Protein AF-X1K3F9-F1 (afdb_monomer_lite)

pLDDT: mean 91.35, std 8.15, range [38.62, 98.12]

Structure (mmCIF, N/CA/C/O backbone):
data_AF-X1K3F9-F1
#
_entry.id   AF-X1K3F9-F1
#
loop_
_atom_site.group_PDB
_atom_site.id
_atom_site.type_symbol
_atom_site.label_atom_id
_atom_site.label_alt_id
_atom_site.label_comp_id
_atom_site.label_asym_id
_atom_site.label_entity_id
_atom_site.label_seq_id
_atom_site.pdbx_PDB_ins_code
_atom_site.Cartn_x
_atom_site.Cartn_y
_atom_site.Cartn_z
_atom_site.occupancy
_atom_site.B_iso_or_equiv
_atom_site.auth_seq_id
_atom_site.auth_comp_id
_atom_site.auth_asym_id
_atom_site.auth_atom_id
_atom_site.pdbx_PDB_model_num
ATOM 1 N N . SER A 1 1 ? -27.048 4.806 4.050 1.00 78.44 1 SER A N 1
ATOM 2 C CA . SER A 1 1 ? -26.045 4.691 2.972 1.00 78.44 1 SER A CA 1
ATOM 3 C C . SER A 1 1 ? -24.699 5.181 3.482 1.00 78.44 1 SER A C 1
ATOM 5 O O . SER A 1 1 ? -24.668 6.052 4.349 1.00 78.44 1 SER A O 1
ATOM 7 N N . ILE A 1 2 ? -23.596 4.612 2.991 1.00 83.00 2 ILE A N 1
ATOM 8 C CA . ILE A 1 2 ? -22.239 5.102 3.280 1.00 83.00 2 ILE A CA 1
ATOM 9 C C . ILE A 1 2 ? -21.997 6.326 2.391 1.00 83.00 2 ILE A C 1
ATOM 11 O O . ILE A 1 2 ? -22.213 6.246 1.187 1.00 83.00 2 ILE A O 1
ATOM 15 N N . LYS A 1 3 ? -21.604 7.460 2.984 1.00 87.94 3 LYS A N 1
ATOM 16 C CA . LYS A 1 3 ? -21.332 8.704 2.238 1.00 87.94 3 LYS A CA 1
ATOM 17 C C . LYS A 1 3 ? -19.851 8.895 1.913 1.00 87.94 3 LYS A C 1
ATOM 19 O O . LYS A 1 3 ? -19.526 9.460 0.879 1.00 87.94 3 LYS A O 1
ATOM 24 N N . HIS A 1 4 ? -18.972 8.431 2.801 1.00 91.75 4 HIS A N 1
ATOM 25 C CA . HIS A 1 4 ? -17.526 8.587 2.685 1.00 91.75 4 HIS A CA 1
ATOM 26 C C . HIS A 1 4 ? -16.821 7.359 3.253 1.00 91.75 4 HIS A C 1
ATOM 28 O O . HIS A 1 4 ? -17.242 6.821 4.279 1.00 91.75 4 HIS A O 1
ATOM 34 N N . VAL A 1 5 ? -15.729 6.962 2.606 1.00 93.81 5 VAL A N 1
ATOM 35 C CA . VAL A 1 5 ? -14.791 5.950 3.095 1.00 93.81 5 VAL A CA 1
ATOM 36 C C . VAL A 1 5 ? -13.436 6.627 3.251 1.00 93.81 5 VAL A C 1
ATOM 38 O O . VAL A 1 5 ? -12.985 7.323 2.345 1.00 93.81 5 VAL A O 1
ATOM 41 N N . ILE A 1 6 ? -12.806 6.448 4.411 1.00 95.19 6 ILE A N 1
ATOM 42 C CA . ILE A 1 6 ? -11.466 6.966 4.693 1.00 95.19 6 ILE A CA 1
ATOM 43 C C . ILE A 1 6 ? -10.561 5.767 4.943 1.00 95.19 6 ILE A C 1
ATOM 45 O O . ILE A 1 6 ? -10.770 5.021 5.898 1.00 95.19 6 ILE A O 1
ATOM 49 N N . PHE A 1 7 ? -9.553 5.608 4.091 1.00 95.94 7 PHE A N 1
ATOM 50 C CA . PHE A 1 7 ? -8.478 4.647 4.285 1.00 95.94 7 PHE A CA 1
ATOM 51 C C . PHE A 1 7 ? -7.238 5.384 4.794 1.00 95.94 7 PHE A C 1
ATOM 53 O O . PHE A 1 7 ? -6.811 6.373 4.200 1.00 95.94 7 PHE A O 1
ATOM 60 N N . CYS A 1 8 ? -6.693 4.939 5.925 1.00 95.06 8 CYS A N 1
ATOM 61 C CA . CYS A 1 8 ? -5.561 5.581 6.581 1.00 95.06 8 CYS A CA 1
ATOM 62 C C . CYS A 1 8 ? -4.484 4.540 6.875 1.00 95.06 8 CYS A C 1
ATOM 64 O O . CYS A 1 8 ? -4.754 3.529 7.522 1.00 95.06 8 CYS A O 1
ATOM 66 N N . ILE A 1 9 ? -3.267 4.820 6.411 1.00 93.94 9 ILE A N 1
ATOM 67 C CA . ILE A 1 9 ? -2.067 4.044 6.710 1.00 93.94 9 ILE A CA 1
ATOM 68 C C . ILE A 1 9 ? -1.228 4.869 7.684 1.00 93.94 9 ILE A C 1
ATOM 70 O O . ILE A 1 9 ? -0.953 6.041 7.424 1.00 93.94 9 ILE A O 1
ATOM 74 N N . ILE A 1 10 ? -0.821 4.258 8.796 1.00 92.56 10 ILE A N 1
ATOM 75 C CA . ILE A 1 10 ? 0.123 4.854 9.744 1.00 92.56 10 ILE A CA 1
ATOM 76 C C . ILE A 1 10 ? 1.433 4.080 9.608 1.00 92.56 10 ILE A C 1
ATOM 78 O O . ILE A 1 10 ? 1.488 2.898 9.946 1.00 92.56 10 ILE A O 1
ATOM 82 N N . ASP A 1 11 ? 2.450 4.734 9.051 1.00 92.00 11 ASP A N 1
ATOM 83 C CA . ASP A 1 11 ? 3.739 4.106 8.756 1.00 92.00 11 ASP A CA 1
ATOM 84 C C . ASP A 1 11 ? 4.535 3.811 10.039 1.00 92.00 11 ASP A C 1
ATOM 86 O O . ASP A 1 11 ? 4.419 4.532 11.031 1.00 92.00 11 ASP A O 1
ATOM 90 N N . ASP A 1 12 ? 5.325 2.737 10.004 1.00 91.81 12 ASP A N 1
ATOM 91 C CA . ASP A 1 12 ? 6.221 2.283 11.081 1.00 91.81 12 ASP A CA 1
ATOM 92 C C . ASP A 1 12 ? 5.568 2.116 12.477 1.00 91.81 12 ASP A C 1
ATOM 94 O O . ASP A 1 12 ? 6.168 2.345 13.533 1.00 91.81 12 ASP A O 1
ATOM 98 N N . VAL A 1 13 ? 4.302 1.683 12.522 1.00 92.31 13 VAL A N 1
ATOM 99 C CA . VAL A 1 13 ? 3.602 1.430 13.792 1.00 92.31 13 VAL A CA 1
ATOM 100 C C . VAL A 1 13 ? 3.807 -0.001 14.274 1.00 92.31 13 VAL A C 1
ATOM 102 O O . VAL A 1 13 ? 3.186 -0.954 13.804 1.00 92.31 13 VAL A O 1
ATOM 105 N N . ARG A 1 14 ? 4.607 -0.152 15.332 1.00 92.75 14 ARG A N 1
ATOM 106 C CA . ARG A 1 14 ? 4.719 -1.421 16.061 1.00 92.75 14 ARG A CA 1
ATOM 107 C C . ARG A 1 14 ? 3.462 -1.693 16.893 1.00 92.75 14 ARG A C 1
ATOM 109 O O . ARG A 1 14 ? 3.151 -0.940 17.816 1.00 92.75 14 ARG A O 1
ATOM 116 N N . SER A 1 15 ? 2.823 -2.838 16.644 1.00 93.50 15 SER A N 1
ATOM 117 C CA . SER A 1 15 ? 1.599 -3.296 17.329 1.00 93.50 15 SER A CA 1
ATOM 118 C C . SER A 1 15 ? 1.664 -3.163 18.859 1.00 93.50 15 SER A C 1
ATOM 120 O O . SER A 1 15 ? 0.796 -2.532 19.458 1.00 93.50 15 SER A O 1
ATOM 122 N N . LYS A 1 16 ? 2.735 -3.659 19.501 1.00 94.25 16 LYS A N 1
ATOM 123 C CA . LYS A 1 16 ? 2.898 -3.556 20.963 1.00 94.25 16 LYS A CA 1
ATOM 124 C C . LYS A 1 16 ? 2.825 -2.109 21.460 1.00 94.25 16 LYS A C 1
ATOM 126 O O . LYS A 1 16 ? 2.038 -1.817 22.352 1.00 94.25 16 LYS A O 1
ATOM 131 N N . HIS A 1 17 ? 3.607 -1.206 20.866 1.00 94.81 17 HIS A N 1
ATOM 132 C CA . HIS A 1 17 ? 3.607 0.198 21.278 1.00 94.81 17 HIS A CA 1
ATOM 133 C C . HIS A 1 17 ? 2.227 0.822 21.071 1.00 94.81 17 HIS A C 1
ATOM 135 O O . HIS A 1 17 ? 1.720 1.484 21.966 1.00 94.81 17 HIS A O 1
ATOM 141 N N . PHE A 1 18 ? 1.585 0.563 19.931 1.00 95.31 18 PHE A N 1
ATOM 142 C CA . PHE A 1 18 ? 0.251 1.083 19.639 1.00 95.31 18 PHE A CA 1
ATOM 143 C C . PHE A 1 18 ? -0.787 0.702 20.704 1.00 95.31 18 PHE A C 1
ATOM 145 O O . PHE A 1 18 ? -1.515 1.568 21.194 1.00 95.31 18 PHE A O 1
ATOM 152 N N . TYR A 1 19 ? -0.828 -0.569 21.111 1.00 95.25 19 TYR A N 1
ATOM 153 C CA . TYR A 1 19 ? -1.766 -1.024 22.136 1.00 95.25 19 TYR A CA 1
ATOM 154 C C . TYR A 1 19 ? -1.395 -0.529 23.541 1.00 95.25 19 TYR A C 1
ATOM 156 O O . TYR A 1 19 ? -2.290 -0.073 24.253 1.00 95.25 19 TYR A O 1
ATOM 164 N N . ASP A 1 20 ? -0.107 -0.480 23.898 1.00 97.00 20 ASP A N 1
ATOM 165 C CA . ASP A 1 20 ? 0.353 0.106 25.167 1.00 97.00 20 ASP A CA 1
ATOM 166 C C . ASP A 1 20 ? -0.095 1.590 25.282 1.00 97.00 20 ASP A C 1
ATOM 168 O O . ASP A 1 20 ? -0.566 2.043 26.331 1.00 97.00 20 ASP A O 1
ATOM 172 N N . LEU A 1 21 ? -0.024 2.355 24.179 1.00 97.06 21 LEU A N 1
ATOM 173 C CA . LEU A 1 21 ? -0.503 3.745 24.093 1.00 97.06 21 LEU A CA 1
ATOM 174 C C . LEU A 1 21 ? -2.030 3.876 24.273 1.00 97.06 21 LEU A C 1
ATOM 176 O O . LEU A 1 21 ? -2.513 4.859 24.849 1.00 97.06 21 LEU A O 1
ATOM 180 N N . ILE A 1 22 ? -2.804 2.912 23.773 1.00 96.94 22 ILE A N 1
ATOM 181 C CA . ILE A 1 22 ? -4.266 2.867 23.930 1.00 96.94 22 ILE A CA 1
ATOM 182 C C . ILE A 1 22 ? -4.650 2.534 25.375 1.00 96.94 22 ILE A C 1
ATOM 184 O O . ILE A 1 22 ? -5.559 3.154 25.944 1.00 96.94 22 ILE A O 1
ATOM 188 N N . GLU A 1 23 ? -3.972 1.558 25.973 1.00 96.44 23 GLU A N 1
ATOM 189 C CA . GLU A 1 23 ? -4.246 1.072 27.325 1.00 96.44 23 GLU A CA 1
ATOM 190 C C . GLU A 1 23 ? -3.990 2.163 28.363 1.00 96.44 23 GLU A C 1
ATOM 192 O O . GLU A 1 23 ? -4.886 2.454 29.160 1.00 96.44 23 GLU A O 1
ATOM 197 N N . ARG A 1 24 ? -2.863 2.880 28.248 1.00 97.50 24 ARG A N 1
ATOM 198 C CA . ARG A 1 24 ? -2.524 4.033 29.104 1.00 97.50 24 ARG A CA 1
ATOM 199 C C . ARG A 1 24 ? -3.395 5.280 28.875 1.00 97.50 24 ARG A C 1
ATOM 201 O O . ARG A 1 24 ? -3.184 6.304 29.514 1.00 97.50 24 ARG A O 1
ATOM 208 N N . GLY A 1 25 ? -4.343 5.229 27.937 1.00 97.12 25 GLY A N 1
ATOM 209 C CA . GLY A 1 25 ? -5.289 6.317 27.675 1.00 97.12 25 GLY A CA 1
ATOM 210 C C . GLY A 1 25 ? -4.752 7.466 26.818 1.00 97.12 25 GLY A C 1
ATOM 211 O O . GLY A 1 25 ? -5.449 8.464 26.667 1.00 97.12 25 GLY A O 1
ATOM 212 N N . SER A 1 26 ? -3.566 7.340 26.207 1.00 98.12 26 SER A N 1
ATOM 213 C CA . SER A 1 26 ? -2.999 8.397 25.350 1.00 98.12 26 SER A CA 1
ATOM 214 C C . SER A 1 26 ? -3.668 8.515 23.982 1.00 98.12 26 SER A C 1
ATOM 216 O O . SER A 1 26 ? -3.530 9.545 23.332 1.00 98.12 26 SER A O 1
ATOM 218 N N . LEU A 1 27 ? -4.388 7.481 23.536 1.00 97.38 27 LEU A N 1
ATOM 219 C CA . LEU A 1 27 ? -5.055 7.444 22.230 1.00 97.38 27 LEU A CA 1
ATOM 220 C C . LEU A 1 27 ? -6.580 7.253 22.376 1.00 97.38 27 LEU A C 1
ATOM 222 O O . LEU A 1 27 ? -7.120 6.235 21.932 1.00 97.38 27 LEU A O 1
ATOM 226 N N . PRO A 1 28 ? -7.311 8.203 22.999 1.00 97.19 28 PRO A N 1
ATOM 227 C CA . PRO A 1 28 ? -8.727 8.026 23.338 1.00 97.19 28 PRO A CA 1
ATOM 228 C C . PRO A 1 28 ? -9.630 7.851 22.107 1.00 97.19 28 PRO A C 1
ATOM 230 O O . PRO A 1 28 ? -10.568 7.055 22.141 1.00 97.19 28 PRO A O 1
ATOM 233 N N . ASN A 1 29 ? -9.318 8.525 20.995 1.00 97.44 29 ASN A N 1
ATOM 234 C CA . ASN A 1 29 ? -10.079 8.402 19.747 1.00 97.44 29 ASN A CA 1
ATOM 235 C C . ASN A 1 29 ? -9.912 7.017 19.106 1.00 97.44 29 ASN A C 1
ATOM 237 O O . ASN A 1 29 ? -10.897 6.399 18.707 1.00 97.44 29 ASN A O 1
ATOM 241 N N . LEU A 1 30 ? -8.687 6.485 19.076 1.00 96.50 30 LEU A N 1
ATOM 242 C CA . LEU A 1 30 ? -8.424 5.136 18.565 1.00 96.50 30 LEU A CA 1
ATOM 243 C C . LEU A 1 30 ? -9.016 4.065 19.491 1.00 96.50 30 LEU A C 1
ATOM 245 O O . LEU A 1 30 ? -9.615 3.104 19.014 1.00 96.50 30 LEU A O 1
ATOM 249 N N . LYS A 1 31 ? -8.958 4.271 20.816 1.00 97.44 31 LYS A N 1
ATOM 250 C CA . LYS A 1 31 ? -9.639 3.415 21.801 1.00 97.44 31 LYS A CA 1
ATOM 251 C C . LYS A 1 31 ? -11.146 3.351 21.550 1.00 97.44 31 LYS A C 1
ATOM 253 O O . LYS A 1 31 ? -11.736 2.279 21.660 1.00 97.44 31 LYS A O 1
ATOM 258 N N . LYS A 1 32 ? -11.770 4.485 21.211 1.00 97.88 32 LYS A N 1
ATOM 259 C CA . LYS A 1 32 ? -13.191 4.545 20.847 1.00 97.88 32 LYS A CA 1
ATOM 260 C C . LYS A 1 32 ? -13.472 3.735 19.579 1.00 97.88 32 LYS A C 1
ATOM 262 O O . LYS A 1 32 ? -14.378 2.914 19.617 1.00 97.88 32 LYS A O 1
ATOM 267 N N . LEU A 1 33 ? -12.673 3.905 18.519 1.00 96.38 33 LEU A N 1
ATOM 268 C CA . LEU A 1 33 ? -12.830 3.158 17.261 1.00 96.38 33 LEU A CA 1
ATOM 269 C C . LEU A 1 33 ? -12.713 1.642 17.458 1.00 96.38 33 LEU A C 1
ATOM 271 O O . LEU A 1 33 ? -13.541 0.900 16.943 1.00 96.38 33 LEU A O 1
ATOM 275 N N . ILE A 1 34 ? -11.743 1.191 18.259 1.00 95.69 34 ILE A N 1
ATOM 276 C CA . ILE A 1 34 ? -11.576 -0.227 18.613 1.00 95.69 34 ILE A CA 1
ATOM 277 C C . ILE A 1 34 ? -12.807 -0.770 19.346 1.00 95.69 34 ILE A C 1
ATOM 279 O O . ILE A 1 34 ? -13.236 -1.886 19.079 1.00 95.69 34 ILE A O 1
ATOM 283 N N . LYS A 1 35 ? -13.386 0.010 20.269 1.00 97.00 35 LYS A N 1
ATOM 284 C CA . LYS A 1 35 ? -14.567 -0.405 21.043 1.00 97.00 35 LYS A CA 1
ATOM 285 C C . LYS A 1 35 ? -15.858 -0.422 20.226 1.00 97.00 35 LYS A C 1
ATOM 287 O O . LYS A 1 35 ? -16.743 -1.209 20.539 1.00 97.00 35 LYS A O 1
ATOM 292 N N . SER A 1 36 ? -15.998 0.474 19.250 1.00 97.56 36 SER A N 1
ATOM 293 C CA . SER A 1 36 ? -17.230 0.640 18.469 1.00 97.56 36 SER A CA 1
ATOM 294 C C . SER A 1 36 ? -17.185 -0.009 17.085 1.00 97.56 36 SER A C 1
ATOM 296 O O . SER A 1 36 ? -18.131 0.152 16.320 1.00 97.56 36 SER A O 1
ATOM 298 N N . GLY A 1 37 ? -16.083 -0.666 16.728 1.00 95.81 37 GLY A N 1
ATOM 299 C CA . GLY A 1 37 ? -15.851 -1.227 15.401 1.00 95.81 37 GLY A CA 1
A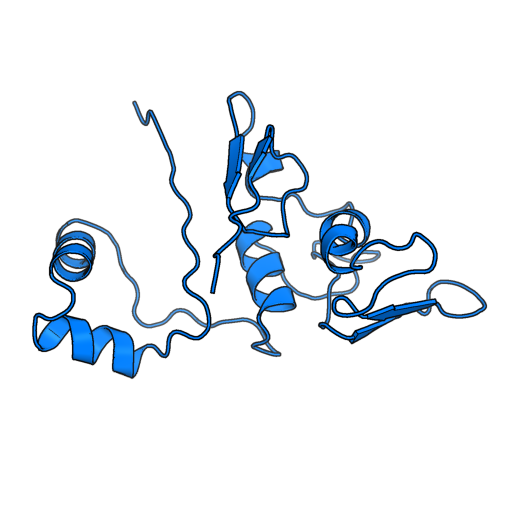TOM 300 C C . GLY A 1 37 ? -15.256 -2.629 15.452 1.00 95.81 37 GLY A C 1
ATOM 301 O O . GLY A 1 37 ? -15.293 -3.310 16.474 1.00 95.81 37 GLY A O 1
ATOM 302 N N . VAL A 1 38 ? -14.697 -3.055 14.321 1.00 96.06 38 VAL A N 1
ATOM 303 C CA . VAL A 1 38 ? -13.985 -4.329 14.185 1.00 96.06 38 VAL A CA 1
ATOM 304 C C . VAL A 1 38 ? -12.488 -4.046 14.164 1.00 96.06 38 VAL A C 1
ATOM 306 O O . VAL A 1 38 ? -12.037 -3.134 13.472 1.00 96.06 38 VAL A O 1
ATOM 309 N N . TYR A 1 39 ? -11.714 -4.823 14.918 1.00 94.88 39 TYR A N 1
ATOM 310 C CA . TYR A 1 39 ? -10.259 -4.722 14.942 1.00 94.88 39 TYR A CA 1
ATOM 311 C C . TYR A 1 39 ? -9.620 -6.111 15.024 1.00 94.88 39 TYR A C 1
ATOM 313 O O . TYR A 1 39 ? -10.233 -7.059 15.512 1.00 94.88 39 TYR A O 1
ATOM 321 N N . SER A 1 40 ? -8.370 -6.218 14.569 1.00 93.56 40 SER A N 1
ATOM 322 C CA . SER A 1 40 ? -7.555 -7.428 14.689 1.00 93.56 40 SER A CA 1
ATOM 323 C C . SER A 1 40 ? -6.173 -7.081 15.236 1.00 93.56 40 SER A C 1
ATOM 325 O O . SER A 1 40 ? -5.562 -6.092 14.833 1.00 93.56 40 SER A O 1
ATOM 327 N N . LYS A 1 41 ? -5.673 -7.904 16.165 1.00 92.62 41 LYS A N 1
ATOM 328 C CA . LYS A 1 41 ? -4.293 -7.814 16.676 1.00 92.62 41 LYS A CA 1
ATOM 329 C C . LYS A 1 41 ? -3.295 -8.611 15.832 1.00 92.62 41 LYS A C 1
ATOM 331 O O . LYS A 1 41 ? -2.095 -8.392 15.964 1.00 92.62 41 LYS A O 1
ATOM 336 N N . ASN A 1 42 ? -3.792 -9.497 14.970 1.00 90.62 42 ASN A N 1
ATOM 337 C CA . ASN A 1 42 ? -3.006 -10.512 14.270 1.00 90.62 42 ASN A CA 1
ATOM 338 C C . ASN A 1 42 ? -2.928 -10.225 12.762 1.00 90.62 42 ASN A C 1
ATOM 340 O O . ASN A 1 4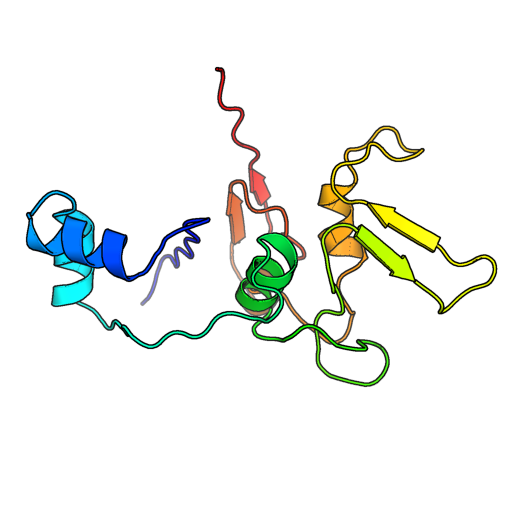2 ? -3.081 -11.129 11.946 1.00 90.62 42 ASN A O 1
ATOM 344 N N . CYS A 1 43 ? -2.733 -8.959 12.386 1.00 91.06 43 CYS A N 1
ATOM 345 C CA . CYS A 1 43 ? -2.458 -8.593 10.998 1.00 91.06 43 CYS A CA 1
ATOM 346 C C . CYS A 1 43 ? -0.980 -8.859 10.691 1.00 91.06 43 CYS A C 1
ATOM 348 O O . CYS A 1 43 ? -0.104 -8.340 11.383 1.00 91.06 43 CYS A O 1
ATOM 350 N N . ILE A 1 44 ? -0.715 -9.661 9.662 1.00 90.50 44 ILE A N 1
ATOM 351 C CA . ILE A 1 44 ? 0.635 -9.960 9.177 1.00 90.50 44 ILE A CA 1
ATOM 352 C C . ILE A 1 44 ? 0.884 -9.092 7.944 1.00 90.50 44 ILE A C 1
ATOM 354 O O . ILE A 1 44 ? 0.022 -8.991 7.075 1.00 90.50 44 ILE A O 1
ATOM 358 N N . THR A 1 45 ? 2.037 -8.428 7.913 1.00 90.12 45 THR A N 1
ATOM 359 C CA . THR A 1 45 ? 2.476 -7.589 6.790 1.00 90.12 45 THR A CA 1
ATOM 360 C C . THR A 1 45 ? 3.245 -8.412 5.757 1.00 90.12 45 THR A C 1
ATOM 362 O O . THR A 1 45 ? 3.652 -9.538 6.044 1.00 90.12 45 THR A O 1
ATOM 365 N N . ASP A 1 46 ? 3.494 -7.835 4.583 1.00 86.12 46 ASP A N 1
ATOM 366 C CA . ASP A 1 46 ? 4.333 -8.461 3.560 1.00 86.12 46 ASP A CA 1
ATOM 367 C C . ASP A 1 46 ? 5.777 -8.678 4.005 1.00 86.12 46 ASP A C 1
ATOM 369 O O . ASP A 1 46 ? 6.301 -8.009 4.903 1.00 86.12 46 ASP A O 1
ATOM 373 N N . PHE A 1 47 ? 6.444 -9.584 3.292 1.00 85.75 47 PHE A N 1
ATOM 374 C CA . PHE A 1 47 ? 7.886 -9.732 3.331 1.00 85.75 47 PHE A CA 1
ATOM 375 C C . PHE A 1 47 ? 8.500 -9.334 1.973 1.00 85.75 47 PHE A C 1
ATOM 377 O O . PHE A 1 47 ? 8.105 -9.899 0.954 1.00 85.75 47 PHE A O 1
ATOM 384 N N . PRO A 1 48 ? 9.484 -8.414 1.936 1.00 88.50 48 PRO A N 1
ATOM 385 C CA . PRO A 1 48 ? 10.044 -7.693 3.078 1.00 88.50 48 PRO A CA 1
ATOM 386 C C . PRO A 1 48 ? 9.085 -6.604 3.595 1.00 88.50 48 PRO A C 1
ATOM 388 O O . PRO A 1 48 ? 8.397 -5.949 2.814 1.00 88.50 48 PRO A O 1
ATOM 391 N N . SER A 1 49 ? 9.090 -6.359 4.909 1.00 89.38 49 SER A N 1
ATOM 392 C CA . SER A 1 49 ? 8.238 -5.355 5.567 1.00 89.38 49 SER A CA 1
ATOM 393 C C . SER A 1 49 ? 8.779 -3.931 5.370 1.00 89.38 49 SER A C 1
ATOM 395 O O . SER A 1 49 ? 9.188 -3.260 6.318 1.00 89.38 49 SER A O 1
ATOM 397 N N . LEU A 1 50 ? 8.859 -3.501 4.112 1.00 92.12 50 LEU A N 1
ATOM 398 C CA . LEU A 1 50 ? 9.295 -2.171 3.694 1.00 92.12 50 LEU A CA 1
ATOM 399 C C . LEU A 1 50 ? 8.079 -1.326 3.320 1.00 92.12 50 LEU A C 1
ATOM 401 O O . LEU A 1 50 ? 7.121 -1.855 2.754 1.00 92.12 50 LEU A O 1
ATOM 405 N N . THR A 1 51 ? 8.152 -0.013 3.565 1.00 91.69 51 THR A N 1
ATOM 406 C CA . THR A 1 51 ? 7.050 0.938 3.347 1.00 91.69 51 THR A CA 1
ATOM 407 C C . THR A 1 51 ? 6.359 0.746 1.999 1.00 91.69 51 THR A C 1
ATOM 409 O O . THR A 1 51 ? 5.154 0.554 1.963 1.00 91.69 51 THR A O 1
ATOM 412 N N . TYR A 1 52 ? 7.090 0.753 0.882 1.00 89.38 52 TYR A N 1
ATOM 413 C CA . TYR A 1 52 ? 6.452 0.803 -0.439 1.00 89.38 52 TYR A CA 1
ATOM 414 C C . TYR A 1 52 ? 5.913 -0.529 -0.951 1.00 89.38 52 TYR A C 1
ATOM 416 O O . TYR A 1 52 ? 4.761 -0.524 -1.368 1.00 89.38 52 TYR A O 1
ATOM 424 N N . PRO A 1 53 ? 6.638 -1.663 -0.885 1.00 91.12 53 PRO A N 1
ATOM 425 C CA . PRO A 1 53 ? 6.024 -2.961 -1.161 1.00 91.12 53 PRO A CA 1
ATOM 426 C C . PRO A 1 53 ? 4.756 -3.170 -0.323 1.00 91.12 53 PRO A C 1
ATOM 428 O O . PRO A 1 53 ? 3.698 -3.439 -0.876 1.00 91.12 53 PRO A O 1
ATOM 431 N N . THR A 1 54 ? 4.825 -2.879 0.981 1.00 94.38 54 THR A N 1
ATOM 432 C CA . THR A 1 54 ? 3.690 -3.029 1.906 1.00 94.38 54 THR A CA 1
ATOM 433 C C . THR A 1 54 ? 2.522 -2.099 1.563 1.00 94.38 54 THR A C 1
ATOM 435 O O . THR A 1 54 ? 1.371 -2.526 1.507 1.00 94.38 54 THR A O 1
ATOM 438 N N . GLN A 1 55 ? 2.783 -0.809 1.324 1.00 95.00 55 GLN A N 1
ATOM 439 C CA . GLN A 1 55 ? 1.733 0.152 0.970 1.00 95.00 55 GLN A CA 1
ATOM 440 C C . GLN A 1 55 ? 1.107 -0.180 -0.385 1.00 95.00 55 GLN A C 1
ATOM 442 O O . GLN A 1 55 ? -0.102 -0.028 -0.544 1.00 95.00 55 GLN A O 1
ATOM 447 N N . VAL A 1 56 ? 1.886 -0.677 -1.349 1.00 95.62 56 VAL A N 1
ATOM 448 C CA . VAL A 1 56 ? 1.347 -1.140 -2.630 1.00 95.62 56 VAL A CA 1
ATOM 449 C C . VAL A 1 56 ? 0.422 -2.344 -2.426 1.00 95.62 56 VAL A C 1
ATOM 451 O O . VAL A 1 56 ? -0.683 -2.346 -2.975 1.00 95.62 56 VAL A O 1
ATOM 454 N N . SER A 1 57 ? 0.801 -3.327 -1.610 1.00 95.69 57 SER A N 1
ATOM 455 C CA . SER A 1 57 ? -0.080 -4.453 -1.280 1.00 95.69 57 SER A CA 1
ATOM 456 C C . SER A 1 57 ? -1.363 -3.994 -0.599 1.00 95.69 57 SER A C 1
ATOM 458 O O . SER A 1 57 ? -2.452 -4.382 -1.012 1.00 95.69 57 SER A O 1
ATOM 460 N N . MET A 1 58 ? -1.268 -3.087 0.381 1.00 96.06 58 MET A N 1
ATOM 461 C CA . MET A 1 58 ? -2.438 -2.496 1.045 1.00 96.06 58 MET A CA 1
ATOM 462 C C . MET A 1 58 ? -3.368 -1.787 0.056 1.00 96.06 58 MET A C 1
ATOM 464 O O . MET A 1 58 ? -4.588 -1.903 0.157 1.00 96.06 58 MET A O 1
ATOM 468 N N . MET A 1 59 ? -2.797 -1.061 -0.906 1.00 96.75 59 MET A N 1
ATOM 469 C CA . MET A 1 59 ? -3.559 -0.302 -1.893 1.00 96.75 59 MET A CA 1
ATOM 470 C C . MET A 1 59 ? -4.120 -1.160 -3.021 1.00 96.75 59 MET A C 1
ATOM 472 O O . MET A 1 59 ? -5.034 -0.700 -3.695 1.00 96.75 59 MET A O 1
ATOM 476 N N . THR A 1 60 ? -3.601 -2.365 -3.252 1.00 96.38 60 THR A N 1
ATOM 477 C CA . THR A 1 60 ? -4.043 -3.236 -4.355 1.00 96.38 60 THR A CA 1
ATOM 478 C C . THR A 1 60 ? -4.776 -4.490 -3.892 1.00 96.38 60 THR A C 1
ATOM 480 O O . THR A 1 60 ? -5.427 -5.150 -4.696 1.00 96.38 60 THR A O 1
ATOM 483 N N . GLY A 1 61 ? -4.669 -4.842 -2.609 1.00 95.25 61 GLY A N 1
ATOM 484 C CA . GLY A 1 61 ? -5.122 -6.129 -2.085 1.00 95.25 61 GLY A CA 1
ATOM 485 C C . GLY A 1 61 ? -4.350 -7.326 -2.653 1.00 95.25 61 GLY A C 1
ATOM 486 O O . GLY A 1 61 ? -4.844 -8.447 -2.581 1.00 95.25 61 GLY A O 1
ATOM 487 N N . THR A 1 62 ? -3.174 -7.100 -3.246 1.00 94.81 62 THR A N 1
ATOM 488 C CA . THR A 1 62 ? -2.329 -8.146 -3.845 1.00 94.81 62 THR A CA 1
ATOM 489 C C . THR A 1 62 ? -0.961 -8.197 -3.166 1.00 94.81 62 THR A C 1
ATOM 491 O O . THR A 1 62 ? -0.729 -7.463 -2.215 1.00 94.81 62 THR A O 1
ATOM 494 N N . TYR A 1 63 ? -0.069 -9.067 -3.636 1.00 93.19 63 TYR A N 1
ATOM 495 C CA . TYR A 1 63 ? 1.266 -9.281 -3.075 1.00 93.19 63 TYR A CA 1
ATOM 496 C C . TYR A 1 63 ? 2.369 -8.934 -4.084 1.00 93.19 63 TYR A C 1
ATOM 498 O O . TYR A 1 63 ? 2.111 -8.641 -5.256 1.00 93.19 63 TYR A O 1
ATOM 506 N N . THR A 1 64 ? 3.619 -8.981 -3.628 1.00 91.50 64 THR A N 1
ATOM 507 C CA . THR A 1 64 ? 4.796 -8.842 -4.490 1.00 91.50 64 THR A CA 1
ATOM 508 C C . THR A 1 64 ? 5.035 -10.130 -5.268 1.00 91.50 64 THR A C 1
ATOM 510 O O . THR A 1 64 ? 5.269 -11.171 -4.664 1.00 91.50 64 THR A O 1
ATOM 513 N N . GLY A 1 65 ? 5.067 -10.049 -6.596 1.00 90.81 65 GLY A N 1
ATOM 514 C CA . GLY A 1 65 ? 5.249 -11.217 -7.453 1.00 90.81 65 GLY A CA 1
ATOM 515 C C . GLY A 1 65 ? 5.687 -10.864 -8.873 1.00 90.81 65 GLY A C 1
ATOM 516 O O . GLY A 1 65 ? 6.049 -9.719 -9.160 1.00 90.81 65 GLY A O 1
ATOM 517 N N . ASN A 1 66 ? 5.645 -11.843 -9.772 1.00 91.19 66 ASN A N 1
ATOM 518 C CA . ASN A 1 66 ? 5.864 -11.624 -11.197 1.00 91.19 66 ASN A CA 1
ATOM 519 C C . ASN A 1 66 ? 4.548 -11.241 -11.886 1.00 91.19 66 ASN A C 1
ATOM 521 O O . ASN A 1 66 ? 3.802 -12.098 -12.350 1.00 91.19 66 ASN A O 1
ATOM 525 N N . TYR A 1 67 ? 4.272 -9.941 -12.007 1.00 89.94 67 TYR A N 1
ATOM 526 C CA . TYR A 1 67 ? 2.994 -9.454 -12.547 1.00 89.94 67 TYR A CA 1
ATOM 527 C C . TYR A 1 67 ? 2.706 -9.883 -13.993 1.00 89.94 67 TYR A C 1
ATOM 529 O O . TYR A 1 67 ? 1.575 -9.734 -14.450 1.00 89.94 67 TYR A O 1
ATOM 537 N N . LEU A 1 68 ? 3.706 -10.397 -14.716 1.00 88.88 68 LEU A N 1
ATOM 538 C CA . LEU A 1 68 ? 3.540 -10.967 -16.054 1.00 88.88 68 LEU A CA 1
ATOM 539 C C . LEU A 1 68 ? 2.897 -12.363 -16.029 1.00 88.88 68 LEU A C 1
ATOM 541 O O . LEU A 1 68 ? 2.334 -12.784 -17.034 1.00 88.88 68 LEU A O 1
ATOM 545 N N . GLU A 1 69 ? 2.978 -13.069 -14.902 1.00 90.94 69 GLU A N 1
ATOM 546 C CA . GLU A 1 69 ? 2.560 -14.468 -14.757 1.00 90.94 69 GLU A CA 1
ATOM 547 C C . GLU A 1 69 ? 1.420 -14.647 -13.747 1.00 90.94 69 GLU A C 1
ATOM 549 O O . GLU A 1 69 ? 0.666 -15.614 -13.843 1.00 90.94 69 GLU A O 1
ATOM 554 N N . GLU A 1 70 ? 1.262 -13.725 -12.793 1.00 92.31 70 GLU A N 1
ATOM 555 C CA . GLU A 1 70 ? 0.304 -13.872 -11.695 1.00 92.31 70 GLU A CA 1
ATOM 556 C C . GLU A 1 70 ? -0.419 -12.567 -11.318 1.00 92.31 70 GLU A C 1
ATOM 558 O O . GLU A 1 70 ? -0.010 -11.456 -11.674 1.00 92.31 70 GLU A O 1
ATOM 563 N N . LEU A 1 71 ? -1.519 -12.710 -10.568 1.00 93.56 71 LEU A N 1
ATOM 564 C CA . LEU A 1 71 ? -2.328 -11.603 -10.055 1.00 93.56 71 LEU A CA 1
ATOM 565 C C . LEU A 1 71 ? -1.626 -10.927 -8.867 1.00 93.56 71 LEU A C 1
ATOM 567 O O . LEU A 1 71 ? -1.933 -11.183 -7.704 1.00 93.56 71 LEU A O 1
ATOM 571 N N . CYS A 1 72 ? -0.667 -10.061 -9.171 1.00 94.62 72 CYS A N 1
ATOM 572 C CA . CYS A 1 72 ? 0.166 -9.384 -8.185 1.00 94.62 72 CYS A CA 1
ATOM 573 C C . CYS A 1 72 ? 0.511 -7.955 -8.639 1.00 94.62 72 CYS A C 1
ATOM 575 O O . CYS A 1 72 ? 0.281 -7.586 -9.795 1.00 94.62 72 CYS A O 1
ATOM 577 N N . HIS A 1 73 ? 1.060 -7.133 -7.741 1.00 95.06 73 HIS A N 1
ATOM 578 C CA . HIS A 1 73 ? 1.363 -5.732 -8.059 1.00 95.06 73 HIS A CA 1
ATOM 579 C C . HIS A 1 73 ? 2.758 -5.511 -8.655 1.00 95.06 73 HIS A C 1
ATOM 581 O O . HIS A 1 73 ? 3.000 -4.464 -9.250 1.00 95.06 73 HIS A O 1
ATOM 587 N N . GLY A 1 74 ? 3.681 -6.465 -8.505 1.00 93.25 74 GLY A N 1
ATOM 588 C CA . GLY A 1 74 ? 4.971 -6.443 -9.205 1.00 93.25 74 GLY A CA 1
ATOM 589 C C . GLY A 1 74 ? 6.042 -5.482 -8.679 1.00 93.25 74 GLY A C 1
ATOM 590 O O . GLY A 1 74 ? 7.075 -5.339 -9.324 1.00 93.25 74 GLY A O 1
ATOM 591 N N . VAL A 1 75 ? 5.838 -4.836 -7.524 1.00 93.94 75 VAL A N 1
ATOM 592 C CA . VAL A 1 75 ? 6.788 -3.864 -6.941 1.00 93.94 75 VAL A CA 1
ATOM 593 C C . VAL A 1 75 ? 7.546 -4.505 -5.776 1.00 93.94 75 VAL A C 1
ATOM 595 O O . VAL A 1 75 ? 7.008 -4.555 -4.673 1.00 93.94 75 VAL A O 1
ATOM 598 N N . PRO A 1 76 ? 8.790 -4.975 -5.970 1.00 92.62 76 PRO A N 1
ATOM 599 C CA . PRO A 1 76 ? 9.433 -5.838 -4.982 1.00 92.62 76 PRO A CA 1
ATOM 600 C C . PRO A 1 76 ? 10.166 -5.099 -3.867 1.00 92.62 76 PRO A C 1
ATOM 602 O O . PRO A 1 76 ? 10.401 -5.649 -2.794 1.00 92.62 76 PRO A O 1
ATOM 605 N N . SER A 1 77 ? 10.602 -3.871 -4.127 1.00 93.38 77 SER A N 1
ATOM 606 C CA . SER A 1 77 ? 11.420 -3.104 -3.199 1.00 93.38 77 SER A CA 1
ATOM 607 C C . SER A 1 77 ? 11.442 -1.640 -3.611 1.00 93.38 77 SER A C 1
ATOM 609 O O . SER A 1 77 ? 10.904 -1.232 -4.641 1.00 93.38 77 SER A O 1
ATOM 611 N N . PHE A 1 78 ? 12.116 -0.851 -2.793 1.00 91.81 78 PHE A N 1
ATOM 612 C CA . PHE A 1 78 ? 12.430 0.531 -3.069 1.00 91.81 78 PHE A CA 1
ATOM 613 C C . PHE A 1 78 ? 13.469 0.702 -4.199 1.00 91.81 78 PHE A C 1
ATOM 615 O O . PHE A 1 78 ? 13.404 1.648 -4.991 1.00 91.81 78 PHE A O 1
ATOM 622 N N . HIS A 1 79 ? 14.400 -0.253 -4.285 1.00 93.19 79 HIS A N 1
ATOM 623 C CA . HIS A 1 79 ? 15.426 -0.367 -5.318 1.00 93.19 79 HIS A CA 1
ATOM 624 C C . HIS A 1 79 ? 15.359 -1.758 -5.930 1.00 93.19 79 HIS A C 1
ATOM 626 O O . HIS A 1 79 ? 15.409 -2.750 -5.203 1.00 93.19 79 HIS A O 1
ATOM 632 N N . TRP A 1 80 ? 15.241 -1.850 -7.249 1.00 93.38 80 TRP A N 1
ATOM 633 C CA . TRP A 1 80 ? 15.127 -3.138 -7.931 1.00 93.38 80 TRP A CA 1
ATOM 634 C C . TRP A 1 80 ? 15.538 -3.041 -9.399 1.00 93.38 80 TRP A C 1
ATOM 636 O O . TRP A 1 80 ? 15.605 -1.953 -9.968 1.00 93.38 80 TRP A O 1
ATOM 646 N N . MET A 1 81 ? 15.844 -4.189 -10.006 1.00 93.38 81 MET A N 1
ATOM 647 C CA . MET A 1 81 ? 16.282 -4.288 -11.398 1.00 93.38 81 MET A CA 1
ATOM 648 C C . MET A 1 81 ? 15.286 -5.119 -12.205 1.00 93.38 81 MET A C 1
ATOM 650 O O . MET A 1 81 ? 15.098 -6.306 -11.933 1.00 93.38 81 MET A O 1
ATOM 654 N N . GLY A 1 82 ? 14.672 -4.503 -13.211 1.00 90.56 82 GLY A N 1
ATOM 655 C CA . GLY A 1 82 ? 13.834 -5.196 -14.179 1.00 90.56 82 GLY A CA 1
ATOM 656 C C . GLY A 1 82 ? 14.690 -5.875 -15.243 1.00 90.56 82 GLY A C 1
ATOM 657 O O . GLY A 1 82 ? 15.536 -5.241 -15.872 1.00 90.56 82 GLY A O 1
ATOM 658 N N . ARG A 1 83 ? 14.479 -7.181 -15.434 1.00 90.06 83 ARG A N 1
ATOM 659 C CA . ARG A 1 83 ? 15.263 -8.039 -16.347 1.00 90.06 83 ARG A CA 1
ATOM 660 C C . ARG A 1 83 ? 14.482 -8.488 -17.587 1.00 90.06 83 ARG A C 1
ATOM 662 O O . ARG A 1 83 ? 14.910 -9.396 -18.284 1.00 90.06 83 ARG A O 1
ATOM 669 N N . ASN A 1 84 ? 13.338 -7.866 -17.851 1.00 87.19 84 ASN A N 1
ATOM 670 C CA . ASN A 1 84 ? 12.458 -8.179 -18.979 1.00 87.19 84 ASN A CA 1
ATOM 671 C C . ASN A 1 84 ? 12.880 -7.507 -20.303 1.00 87.19 84 ASN A C 1
ATOM 673 O O . ASN A 1 84 ? 12.204 -7.678 -21.310 1.00 87.19 84 ASN A O 1
ATOM 677 N N . GLN A 1 85 ? 13.977 -6.747 -20.312 1.00 89.81 85 GLN A N 1
ATOM 678 C CA . GLN A 1 85 ? 14.512 -6.059 -21.490 1.00 89.81 85 GLN A CA 1
ATOM 679 C C . GLN A 1 85 ? 16.048 -5.997 -21.449 1.00 89.81 85 GLN A C 1
ATOM 681 O O . GLN A 1 85 ? 16.652 -6.186 -20.389 1.00 89.81 85 GLN A O 1
ATOM 686 N N . VAL A 1 86 ? 16.675 -5.713 -22.598 1.00 91.50 86 VAL A N 1
ATOM 687 C CA . VAL A 1 86 ? 18.133 -5.561 -22.744 1.00 91.50 86 VAL A CA 1
ATOM 688 C C . VAL A 1 86 ? 18.455 -4.151 -23.270 1.00 91.50 86 VAL A C 1
ATOM 690 O O . VAL A 1 86 ? 17.997 -3.815 -24.362 1.00 91.50 86 VAL A O 1
ATOM 693 N N . PRO A 1 87 ? 19.247 -3.332 -22.546 1.00 91.12 87 PRO A N 1
ATOM 694 C CA . PRO A 1 87 ? 19.810 -3.604 -21.220 1.00 91.12 87 PRO A CA 1
ATOM 695 C C . PRO A 1 87 ? 18.735 -3.620 -20.107 1.00 91.12 87 PRO A C 1
ATOM 697 O O . PRO A 1 87 ? 17.697 -2.965 -20.257 1.00 91.12 87 PRO A O 1
ATOM 700 N N . PRO A 1 88 ? 18.973 -4.330 -18.981 1.00 93.25 88 PRO A N 1
ATOM 701 C CA . PRO A 1 88 ? 18.101 -4.276 -17.807 1.00 93.25 88 PRO A CA 1
ATOM 702 C C . PRO A 1 88 ? 17.902 -2.838 -17.328 1.00 93.25 88 PRO A C 1
ATOM 704 O O . PRO A 1 88 ? 18.829 -2.027 -17.399 1.00 93.25 88 PRO A O 1
ATOM 707 N N . PHE A 1 89 ? 16.721 -2.521 -16.797 1.00 90.44 89 PHE A N 1
ATOM 708 C CA . PHE A 1 89 ? 16.492 -1.209 -16.194 1.00 90.44 89 PHE A CA 1
ATOM 709 C C . PHE A 1 89 ? 16.631 -1.270 -14.676 1.00 90.44 89 PHE A C 1
ATOM 711 O O . PHE A 1 89 ? 16.222 -2.235 -14.030 1.00 90.44 89 PHE A O 1
ATOM 718 N N . LEU A 1 90 ? 17.191 -0.207 -14.102 1.00 91.88 90 LEU A N 1
ATOM 719 C CA . LEU A 1 90 ? 17.280 -0.010 -12.662 1.00 91.88 90 LEU A CA 1
ATOM 720 C C . LEU A 1 90 ? 16.186 0.959 -12.214 1.00 91.88 90 LEU A C 1
ATOM 722 O O . LEU A 1 90 ? 16.045 2.050 -12.773 1.00 91.88 90 LEU A O 1
ATOM 726 N N . ARG A 1 91 ? 15.446 0.588 -11.170 1.00 92.69 91 ARG A N 1
ATOM 727 C CA . ARG A 1 91 ? 14.504 1.467 -10.484 1.00 92.69 91 ARG A CA 1
ATOM 728 C C . ARG A 1 91 ? 15.017 1.809 -9.093 1.00 92.69 91 ARG A C 1
ATOM 730 O O . ARG A 1 91 ? 15.456 0.943 -8.342 1.00 92.69 91 ARG A O 1
ATOM 737 N N . SER A 1 92 ? 14.931 3.094 -8.761 1.00 94.00 92 SER A N 1
ATOM 738 C CA . SER A 1 92 ? 15.267 3.658 -7.457 1.00 94.00 92 SER A CA 1
ATOM 739 C C . SER A 1 92 ? 14.263 4.753 -7.123 1.00 94.00 92 SER A C 1
ATOM 741 O O . SER A 1 92 ? 14.329 5.844 -7.692 1.00 94.00 92 SER A O 1
ATOM 743 N N . TYR A 1 93 ? 13.309 4.489 -6.235 1.00 92.50 93 TYR A N 1
ATOM 744 C CA . TYR A 1 93 ? 12.205 5.426 -6.021 1.00 92.50 93 TYR A CA 1
ATOM 745 C C . TYR A 1 93 ? 12.572 6.699 -5.218 1.00 92.50 93 TYR A C 1
ATOM 747 O O . TYR A 1 93 ? 11.800 7.657 -5.215 1.00 92.50 93 TYR A O 1
ATOM 755 N N . ASN A 1 94 ? 13.754 6.766 -4.588 1.00 90.62 94 ASN A N 1
ATOM 756 C CA . ASN A 1 94 ? 14.280 7.958 -3.882 1.00 90.62 94 ASN A CA 1
ATOM 757 C C . ASN A 1 94 ? 15.191 8.795 -4.775 1.00 90.62 94 ASN A C 1
ATOM 759 O O . ASN A 1 94 ? 15.710 9.814 -4.326 1.00 90.62 94 ASN A O 1
ATOM 763 N N . SER A 1 95 ? 15.420 8.360 -6.010 1.00 90.94 95 SER A N 1
ATOM 764 C CA . SER A 1 95 ? 16.242 9.104 -6.949 1.00 90.94 95 SER A CA 1
ATOM 765 C C . SER A 1 95 ? 15.422 10.151 -7.698 1.00 90.94 95 SER A C 1
ATOM 767 O O . SER A 1 95 ? 14.188 10.098 -7.760 1.00 90.94 95 SER A O 1
ATOM 769 N N . ILE A 1 96 ? 16.132 11.112 -8.277 1.00 89.88 96 ILE A N 1
ATOM 770 C CA . ILE A 1 96 ? 15.614 11.985 -9.325 1.00 89.88 96 ILE A CA 1
ATOM 771 C C . ILE A 1 96 ? 15.943 11.302 -10.653 1.00 89.88 96 ILE A C 1
ATOM 773 O O . ILE A 1 96 ? 17.075 10.864 -10.857 1.00 89.88 96 ILE A O 1
ATOM 777 N N . GLY A 1 97 ? 14.949 11.151 -11.525 1.00 82.81 97 GLY A N 1
ATOM 778 C CA . GLY A 1 97 ? 15.161 10.548 -12.840 1.00 82.81 97 GLY A CA 1
ATOM 779 C C . GLY A 1 97 ? 15.755 11.520 -13.844 1.00 82.81 97 GLY A C 1
ATOM 780 O O . GLY A 1 97 ? 15.878 12.714 -13.585 1.00 82.81 97 GLY A O 1
ATOM 781 N N . SER A 1 98 ? 16.041 11.008 -15.039 1.00 82.94 98 SER A N 1
ATOM 782 C CA . SER A 1 98 ? 16.436 11.825 -16.193 1.00 82.94 98 SER A CA 1
ATOM 783 C C . SER A 1 98 ? 15.372 12.842 -16.614 1.00 82.94 98 SER A C 1
ATOM 785 O O . SER A 1 98 ? 15.687 13.799 -17.306 1.00 82.94 98 SER A O 1
ATOM 787 N N . ASP A 1 99 ? 14.122 12.649 -16.192 1.00 83.88 99 ASP A N 1
ATOM 788 C CA . ASP A 1 99 ? 13.016 13.583 -16.380 1.00 83.88 99 ASP A CA 1
ATOM 789 C C . ASP A 1 99 ? 12.910 14.630 -15.258 1.00 83.88 99 ASP A C 1
ATOM 791 O O . ASP A 1 99 ? 11.864 15.256 -15.110 1.00 83.88 99 ASP A O 1
ATOM 795 N N . GLU A 1 100 ? 13.951 14.769 -14.428 1.00 81.69 100 GLU A N 1
ATOM 796 C CA . GLU A 1 100 ? 14.058 15.691 -13.284 1.00 81.69 100 GLU A CA 1
ATOM 797 C C . GLU A 1 100 ? 12.973 15.508 -12.208 1.00 81.69 100 GLU A C 1
ATOM 799 O O . GLU A 1 100 ? 12.857 16.283 -11.254 1.00 81.69 100 GLU A O 1
ATOM 804 N N . ARG A 1 101 ? 12.189 14.430 -12.305 1.00 82.81 101 ARG A N 1
ATOM 805 C CA . ARG A 1 101 ? 11.127 14.098 -11.358 1.00 82.81 101 ARG A CA 1
ATOM 806 C C . ARG A 1 101 ? 11.611 13.070 -10.352 1.00 82.81 101 ARG A C 1
ATOM 808 O O . ARG A 1 101 ? 12.310 12.107 -10.685 1.00 82.81 101 ARG A O 1
ATOM 815 N N . ILE A 1 102 ? 11.183 13.254 -9.103 1.00 86.62 102 ILE A N 1
ATOM 816 C CA . ILE A 1 102 ? 11.383 12.252 -8.056 1.00 86.62 102 ILE A CA 1
ATOM 817 C C . ILE A 1 102 ? 10.694 10.958 -8.511 1.00 86.62 102 ILE A C 1
ATOM 819 O O . ILE A 1 102 ? 9.525 10.962 -8.905 1.00 86.62 102 ILE A O 1
ATOM 823 N N . GLN A 1 103 ? 11.436 9.855 -8.523 1.00 91.31 103 GLN A N 1
ATOM 824 C CA . GLN A 1 103 ? 10.980 8.629 -9.176 1.00 91.31 103 GLN A CA 1
ATOM 825 C C . GLN A 1 103 ? 9.849 7.931 -8.419 1.00 91.31 103 GLN A C 1
ATOM 827 O O . GLN A 1 103 ? 9.219 7.051 -8.991 1.00 91.31 103 GLN A O 1
ATOM 832 N N . ILE A 1 104 ? 9.534 8.337 -7.183 1.00 90.50 104 ILE A N 1
ATOM 833 C CA . ILE A 1 104 ? 8.451 7.742 -6.389 1.00 90.50 104 ILE A CA 1
ATOM 834 C C . ILE A 1 104 ? 7.099 7.735 -7.108 1.00 90.50 104 ILE A C 1
ATOM 836 O O . ILE A 1 104 ? 6.305 6.825 -6.912 1.00 90.50 104 ILE A O 1
ATOM 840 N N . TYR A 1 105 ? 6.841 8.715 -7.980 1.00 89.69 105 TYR A N 1
ATOM 841 C CA . TYR A 1 105 ? 5.587 8.780 -8.731 1.00 89.69 105 TYR A CA 1
ATOM 842 C C . TYR A 1 105 ? 5.466 7.679 -9.785 1.00 89.69 105 TYR A C 1
ATOM 844 O O . TYR A 1 105 ? 4.343 7.288 -10.105 1.00 89.69 105 TYR A O 1
ATOM 852 N N . LYS A 1 106 ? 6.599 7.128 -10.247 1.00 92.25 106 LYS A N 1
ATOM 853 C CA . LYS A 1 106 ? 6.632 5.993 -11.175 1.00 92.25 106 LYS A CA 1
ATOM 854 C C . LYS A 1 106 ? 6.137 4.697 -10.553 1.00 92.25 106 LYS A C 1
ATOM 856 O O . LYS A 1 106 ? 5.881 3.767 -11.299 1.00 92.25 106 LYS A O 1
ATOM 861 N N . LEU A 1 107 ? 5.915 4.644 -9.232 1.00 93.56 107 LEU A N 1
ATOM 862 C CA . LEU A 1 107 ? 5.211 3.521 -8.610 1.00 93.56 107 LEU A CA 1
ATOM 863 C C . LEU A 1 107 ? 3.915 3.201 -9.356 1.00 93.56 107 LEU A C 1
ATOM 865 O O . LEU A 1 107 ? 3.661 2.038 -9.617 1.00 93.56 107 LEU A O 1
ATOM 869 N N . ASN A 1 108 ? 3.139 4.218 -9.745 1.00 94.12 108 ASN A N 1
ATOM 870 C CA . ASN A 1 108 ? 1.866 4.034 -10.449 1.00 94.12 108 ASN A CA 1
ATOM 871 C C . ASN A 1 108 ? 2.024 3.465 -11.864 1.00 94.12 108 ASN A C 1
ATOM 873 O O . ASN A 1 108 ? 1.140 2.739 -12.317 1.00 94.12 108 ASN A O 1
ATOM 877 N N . ASP A 1 109 ? 3.135 3.787 -12.526 1.00 92.62 109 ASP A N 1
ATOM 878 C CA . ASP A 1 109 ? 3.470 3.298 -13.866 1.00 92.62 109 ASP A CA 1
ATOM 879 C C . ASP A 1 109 ? 4.053 1.878 -13.804 1.00 92.62 109 ASP A C 1
ATOM 881 O O . ASP A 1 109 ? 3.811 1.062 -14.687 1.00 92.62 109 ASP A O 1
ATOM 885 N N . ASP A 1 110 ? 4.811 1.583 -12.745 1.00 92.81 110 ASP A N 1
ATOM 886 C CA . ASP A 1 110 ? 5.478 0.300 -12.524 1.00 92.81 110 ASP A CA 1
ATOM 887 C C . ASP A 1 110 ? 4.536 -0.758 -11.899 1.00 92.81 110 ASP A C 1
ATOM 889 O O . ASP A 1 110 ? 4.897 -1.935 -11.834 1.00 92.81 110 ASP A O 1
ATOM 893 N N . LEU A 1 111 ? 3.338 -0.372 -11.433 1.00 94.69 111 LEU A N 1
ATOM 894 C CA . LEU A 1 111 ? 2.309 -1.310 -10.973 1.00 94.69 111 LEU A CA 1
ATOM 895 C C . LEU A 1 111 ? 1.856 -2.221 -12.118 1.00 94.69 111 LEU A C 1
ATOM 897 O O . LEU A 1 111 ? 1.412 -1.742 -13.164 1.00 94.69 111 LEU A O 1
ATOM 901 N N . GLY A 1 112 ? 1.827 -3.529 -11.865 1.00 91.44 112 GLY A N 1
ATOM 902 C CA . GLY A 1 112 ? 1.298 -4.507 -12.812 1.00 91.44 112 GLY A CA 1
ATOM 903 C C . GLY A 1 112 ? -0.108 -4.160 -13.323 1.00 91.44 112 GLY A C 1
ATOM 904 O O . GLY A 1 112 ? -0.963 -3.658 -12.588 1.00 91.44 112 GLY A O 1
ATOM 905 N N . ASN A 1 113 ? -0.367 -4.462 -14.597 1.00 91.44 113 ASN A N 1
ATOM 906 C CA . ASN A 1 113 ? -1.671 -4.219 -15.231 1.00 91.44 113 ASN A CA 1
ATOM 907 C C . ASN A 1 113 ? -2.759 -5.203 -14.773 1.00 91.44 113 ASN A C 1
ATOM 909 O O . ASN A 1 113 ? -3.940 -4.980 -15.025 1.00 91.44 113 ASN A O 1
ATOM 913 N N . ASN A 1 114 ? -2.364 -6.286 -14.101 1.00 90.94 1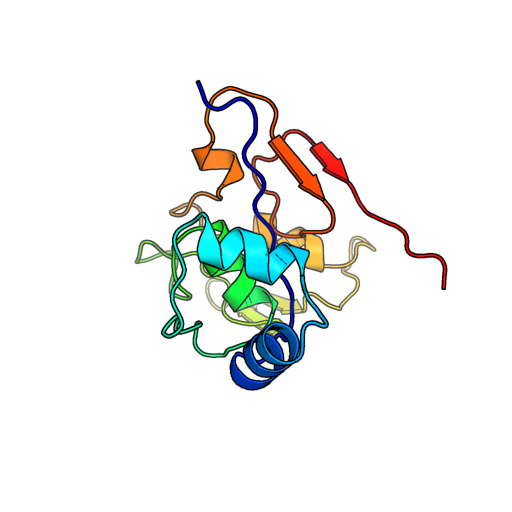14 ASN A N 1
ATOM 914 C CA . ASN A 1 114 ? -3.282 -7.308 -13.610 1.00 90.94 114 ASN A CA 1
ATOM 915 C C . ASN A 1 114 ? -3.902 -6.944 -12.253 1.00 90.94 114 ASN A C 1
ATOM 917 O O . ASN A 1 114 ? -4.890 -7.558 -11.868 1.00 90.94 114 ASN A O 1
ATOM 921 N N . CYS A 1 115 ? -3.381 -5.944 -11.533 1.00 95.44 115 CYS A N 1
ATOM 922 C CA . CYS A 1 115 ? -3.963 -5.480 -10.275 1.00 95.44 115 CYS A CA 1
ATOM 923 C C . CYS A 1 115 ? -4.691 -4.140 -10.442 1.00 95.44 115 CYS A C 1
ATOM 925 O O . CYS A 1 115 ? -4.415 -3.355 -11.350 1.00 95.44 115 CYS A O 1
ATOM 927 N N . LYS A 1 116 ? -5.621 -3.864 -9.529 1.00 96.69 116 LYS A N 1
ATOM 928 C CA .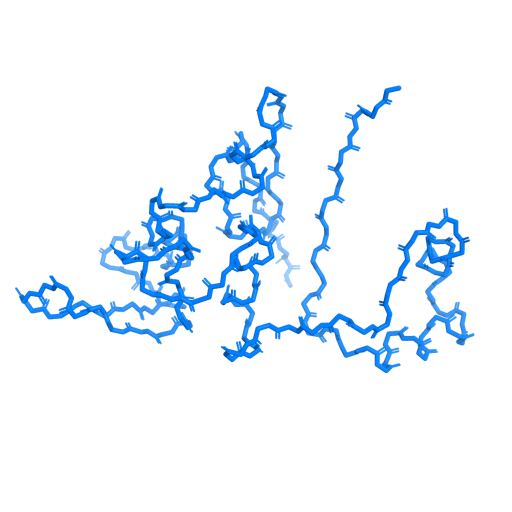 LYS A 1 116 ? -6.283 -2.563 -9.400 1.00 96.69 116 LYS A CA 1
ATOM 929 C C . LYS A 1 116 ? -5.895 -1.945 -8.071 1.00 96.69 116 LYS A C 1
ATOM 931 O O . LYS A 1 116 ? -5.710 -2.673 -7.102 1.00 96.69 116 LYS A O 1
ATOM 936 N N . THR A 1 117 ? -5.799 -0.627 -8.001 1.00 97.06 117 THR A N 1
ATOM 937 C CA . THR A 1 117 ? -5.746 0.072 -6.713 1.00 97.06 117 THR A CA 1
ATOM 938 C C . THR A 1 117 ? -7.147 0.189 -6.103 1.00 97.06 117 THR A C 1
ATOM 940 O O . THR A 1 117 ? -8.155 0.082 -6.804 1.00 97.06 117 THR A O 1
ATOM 943 N N . LEU A 1 118 ? -7.236 0.512 -4.809 1.00 96.31 118 LEU A N 1
ATOM 944 C CA . LEU A 1 118 ? -8.493 0.865 -4.139 1.00 96.31 118 LEU A CA 1
ATOM 945 C C . LEU A 1 118 ? -9.254 1.978 -4.874 1.00 96.31 118 LEU A C 1
ATOM 947 O O . LEU A 1 118 ? -10.482 1.979 -4.868 1.00 96.31 118 LEU A O 1
ATOM 951 N N . PHE A 1 119 ? -8.549 2.907 -5.525 1.00 96.56 119 PHE A N 1
ATOM 952 C CA . PHE A 1 119 ? -9.180 3.987 -6.280 1.00 96.56 119 PHE A CA 1
ATOM 953 C C . PHE A 1 119 ? -9.825 3.482 -7.570 1.00 96.56 119 PHE A C 1
ATOM 955 O O . PHE A 1 119 ? -10.943 3.876 -7.882 1.00 96.56 119 PHE A O 1
ATOM 962 N N . GLU A 1 120 ? -9.170 2.558 -8.273 1.00 96.00 120 GLU A N 1
ATOM 963 C CA . GLU A 1 120 ? -9.731 1.896 -9.457 1.00 96.00 120 GLU A CA 1
ATOM 964 C C . GLU A 1 120 ? -10.892 0.951 -9.093 1.00 96.00 120 GLU A C 1
ATOM 966 O O . GLU A 1 120 ? -11.794 0.734 -9.902 1.00 96.00 120 GLU A O 1
ATOM 971 N N . MET A 1 121 ? -10.887 0.389 -7.878 1.00 95.12 121 MET A N 1
ATOM 972 C CA . MET A 1 121 ? -11.968 -0.462 -7.360 1.00 95.12 121 MET A CA 1
ATOM 973 C C . MET A 1 121 ? -13.177 0.322 -6.840 1.00 95.12 121 MET A C 1
ATOM 975 O O . MET A 1 121 ? -14.276 -0.227 -6.811 1.00 95.12 121 MET A O 1
ATOM 979 N N . ALA A 1 122 ? -12.997 1.579 -6.422 1.00 92.94 122 ALA A N 1
ATOM 980 C CA . ALA A 1 122 ? -14.062 2.389 -5.829 1.00 92.94 122 ALA A CA 1
ATOM 981 C C . ALA A 1 122 ? -15.239 2.645 -6.791 1.00 92.94 122 ALA A C 1
ATOM 983 O O . ALA A 1 122 ? -16.355 2.880 -6.330 1.00 92.94 122 ALA A O 1
ATOM 984 N N . GLY A 1 123 ? -15.007 2.558 -8.106 1.00 87.50 123 GLY A N 1
ATOM 985 C CA . GLY A 1 123 ? -16.036 2.735 -9.126 1.00 87.50 123 GLY A CA 1
ATOM 986 C C . GLY A 1 123 ? -16.441 4.199 -9.299 1.00 87.50 123 GLY A C 1
ATOM 987 O O . GLY A 1 123 ? -15.589 5.084 -9.360 1.00 87.50 123 GLY A O 1
ATOM 988 N N . GLU A 1 124 ? -17.743 4.453 -9.419 1.00 87.19 124 GLU A N 1
ATOM 989 C CA . GLU A 1 124 ? -18.275 5.804 -9.607 1.00 87.19 124 GLU A CA 1
ATOM 990 C C . GLU A 1 124 ? -18.188 6.639 -8.322 1.00 87.19 124 GLU A C 1
ATOM 992 O O . GLU A 1 124 ? -18.591 6.210 -7.240 1.00 87.19 124 GLU A O 1
ATOM 997 N N . GLY A 1 125 ? -17.699 7.873 -8.448 1.00 88.06 125 GLY A N 1
ATOM 998 C CA . GLY A 1 125 ? -17.589 8.822 -7.346 1.00 88.06 125 GLY A CA 1
ATOM 999 C C . GLY A 1 125 ? -16.279 9.602 -7.378 1.00 88.06 125 GLY A C 1
ATOM 1000 O O . GLY A 1 125 ? -15.458 9.446 -8.277 1.00 88.06 125 GLY A O 1
ATOM 1001 N N . ASN A 1 126 ? -16.089 10.457 -6.374 1.00 92.88 126 ASN A N 1
ATOM 1002 C CA . ASN A 1 126 ? -14.849 11.211 -6.214 1.00 92.88 126 ASN A CA 1
ATOM 1003 C C . ASN A 1 126 ? -13.885 10.443 -5.313 1.00 92.88 126 ASN A C 1
ATOM 1005 O O . ASN A 1 126 ? -14.220 10.123 -4.170 1.00 92.88 126 ASN A O 1
ATOM 1009 N N . THR A 1 127 ? -12.669 10.219 -5.798 1.00 96.31 127 THR A N 1
ATOM 1010 C CA . THR A 1 127 ? -11.582 9.619 -5.024 1.00 96.31 127 THR A CA 1
ATOM 1011 C C . THR A 1 127 ? -10.449 10.621 -4.837 1.00 96.31 127 THR A C 1
ATOM 1013 O O . THR A 1 127 ? -10.073 11.356 -5.750 1.00 96.31 127 THR A O 1
ATOM 1016 N N . VAL A 1 128 ? -9.897 10.677 -3.625 1.00 96.12 128 VAL A N 1
ATOM 1017 C CA . VAL A 1 128 ? -8.790 11.580 -3.295 1.00 96.12 128 VAL A CA 1
ATOM 1018 C C . VAL A 1 128 ? -7.689 10.785 -2.611 1.00 96.12 128 VAL A C 1
ATOM 1020 O O . VAL A 1 128 ? -7.932 10.148 -1.587 1.00 96.12 128 VAL A O 1
ATOM 1023 N N . SER A 1 129 ? -6.475 10.856 -3.155 1.00 95.38 129 SER A N 1
ATOM 1024 C CA . SER A 1 129 ? -5.266 10.409 -2.466 1.00 95.38 129 SER A CA 1
ATOM 1025 C C . SER A 1 129 ? -4.594 11.605 -1.796 1.00 95.38 129 SER A C 1
ATOM 1027 O O . SER A 1 129 ? -4.319 12.616 -2.443 1.00 95.38 129 SER A O 1
ATOM 1029 N N . ILE A 1 130 ? -4.329 11.500 -0.493 1.00 94.19 130 ILE A N 1
ATOM 1030 C CA . ILE A 1 130 ? -3.668 12.541 0.300 1.00 94.19 130 ILE A CA 1
ATOM 1031 C C . ILE A 1 130 ? -2.340 11.980 0.799 1.00 94.19 130 ILE A C 1
ATOM 1033 O O . ILE A 1 130 ? -2.326 11.053 1.604 1.00 94.19 130 ILE A O 1
ATOM 1037 N N . SER A 1 131 ? -1.225 12.532 0.319 1.00 88.06 131 SER A N 1
ATOM 1038 C CA . SER A 1 131 ? 0.148 12.123 0.673 1.00 88.06 131 SER A CA 1
ATOM 1039 C C . SER A 1 131 ? 0.515 10.651 0.405 1.00 88.06 131 SER A C 1
ATOM 1041 O O . SER A 1 131 ? 1.626 10.248 0.740 1.00 88.06 131 SER A O 1
ATOM 1043 N N . GLN A 1 132 ? -0.367 9.852 -0.208 1.00 91.88 132 GLN A N 1
ATOM 1044 C CA . GLN A 1 132 ? -0.087 8.473 -0.613 1.00 91.88 132 GLN A CA 1
ATOM 1045 C C . GLN A 1 132 ? 0.322 8.392 -2.083 1.00 91.88 132 GLN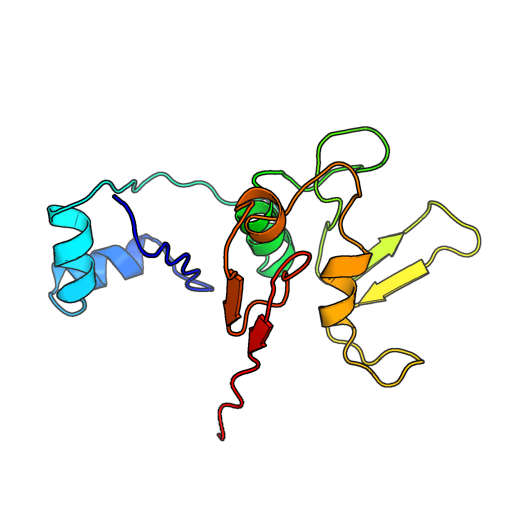 A C 1
ATOM 1047 O O . GLN A 1 132 ? -0.454 8.729 -2.977 1.00 91.88 132 GLN A O 1
ATOM 1052 N N . PHE A 1 133 ? 1.550 7.932 -2.335 1.00 92.06 133 PHE A N 1
ATOM 1053 C CA . PHE A 1 133 ? 2.149 7.929 -3.674 1.00 92.06 133 PHE A CA 1
ATOM 1054 C C . PHE A 1 133 ? 1.540 6.891 -4.625 1.00 92.06 133 PHE A C 1
ATOM 1056 O O . PHE A 1 133 ? 1.656 7.059 -5.836 1.00 92.06 133 PHE 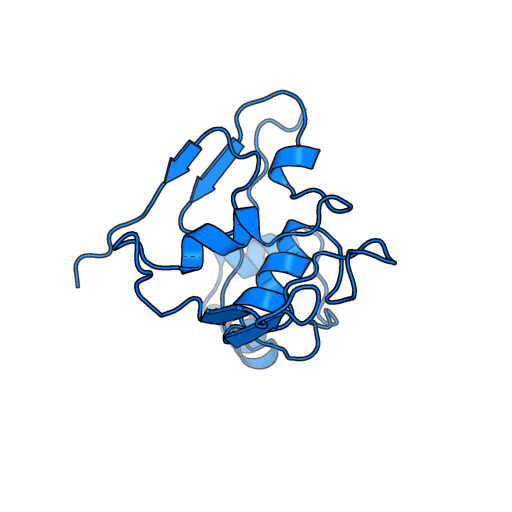A O 1
ATOM 1063 N N . ILE A 1 134 ? 0.874 5.858 -4.099 1.00 95.06 134 ILE A N 1
ATOM 1064 C CA . ILE A 1 134 ? 0.122 4.874 -4.880 1.00 95.06 134 ILE A CA 1
ATOM 1065 C C . ILE A 1 134 ? -1.284 5.440 -5.099 1.00 95.06 134 ILE A C 1
ATOM 1067 O O . ILE A 1 134 ? -2.151 5.327 -4.237 1.00 95.06 134 ILE A O 1
ATOM 1071 N N . SER A 1 135 ? -1.490 6.109 -6.228 1.00 95.31 135 SER A N 1
ATOM 1072 C CA . SER A 1 135 ? -2.680 6.907 -6.536 1.00 95.31 135 SER A CA 1
ATOM 1073 C C . SER A 1 135 ? -3.262 6.661 -7.931 1.00 95.31 135 SER A C 1
ATOM 1075 O O . SER A 1 135 ? -4.147 7.406 -8.352 1.00 95.31 135 SER A O 1
ATOM 1077 N N . ARG A 1 136 ? -2.821 5.616 -8.649 1.00 95.25 136 ARG A N 1
ATOM 1078 C CA . ARG A 1 136 ? -3.405 5.202 -9.936 1.00 95.25 136 ARG A CA 1
ATOM 1079 C C . ARG A 1 136 ? -4.924 5.074 -9.797 1.00 95.25 136 ARG A C 1
ATOM 1081 O O . ARG A 1 136 ? -5.391 4.380 -8.902 1.00 95.25 136 ARG A O 1
ATOM 1088 N N . GLY A 1 137 ? -5.675 5.782 -10.640 1.00 95.00 137 GLY A N 1
ATOM 1089 C CA . GLY A 1 137 ? -7.143 5.832 -10.606 1.00 95.00 137 GLY A CA 1
ATOM 1090 C C . GLY A 1 137 ? -7.766 6.862 -9.650 1.00 95.00 137 GLY A C 1
ATOM 1091 O O . GLY A 1 137 ? -8.986 6.998 -9.639 1.00 95.00 137 GLY A O 1
ATOM 1092 N N . ALA A 1 138 ? -6.982 7.603 -8.860 1.00 96.12 138 ALA A N 1
ATOM 1093 C CA . ALA A 1 138 ? -7.519 8.667 -8.009 1.00 96.12 138 ALA A CA 1
ATOM 1094 C C . ALA A 1 138 ? -7.978 9.884 -8.839 1.00 96.12 138 ALA A C 1
ATOM 1096 O O . ALA A 1 138 ? -7.251 10.337 -9.722 1.00 96.12 138 ALA A O 1
ATOM 1097 N N . SER A 1 139 ? -9.138 10.471 -8.517 1.00 95.62 139 SER A N 1
ATOM 1098 C CA . SER A 1 139 ? -9.632 11.698 -9.171 1.00 95.62 139 SER A CA 1
ATOM 1099 C C . SER A 1 139 ? -8.771 12.920 -8.841 1.00 95.62 139 SER A C 1
ATOM 1101 O O . SER A 1 139 ? -8.635 13.831 -9.654 1.00 95.62 139 SER A O 1
ATOM 1103 N N . LEU A 1 140 ? -8.201 12.957 -7.633 1.00 94.19 140 LEU A N 1
ATOM 1104 C CA . LEU A 1 140 ? -7.331 14.031 -7.169 1.00 94.19 140 LEU A CA 1
ATOM 1105 C C . LEU A 1 140 ? -6.193 13.481 -6.306 1.00 94.19 140 LEU A C 1
ATOM 1107 O O . LEU A 1 140 ? -6.410 12.663 -5.412 1.00 94.19 140 LEU A O 1
ATOM 1111 N N . TYR A 1 141 ? -4.986 13.999 -6.526 1.00 92.06 141 TYR A N 1
ATOM 1112 C CA . TYR A 1 141 ? -3.831 13.763 -5.666 1.00 92.06 141 TYR A CA 1
ATOM 1113 C C . TYR A 1 141 ? -3.425 15.056 -4.952 1.00 92.06 141 TYR A C 1
ATOM 1115 O O . TYR A 1 141 ? -3.085 16.054 -5.588 1.00 92.06 141 TYR A O 1
ATOM 1123 N N . LEU A 1 142 ? -3.448 15.033 -3.619 1.00 91.44 142 LEU A N 1
ATOM 1124 C CA . LEU A 1 142 ? -3.053 16.145 -2.763 1.00 91.44 142 LEU A CA 1
ATOM 1125 C C . LEU A 1 142 ? -1.707 15.850 -2.104 1.00 91.44 142 LEU A C 1
ATOM 1127 O O . LEU A 1 142 ? -1.578 14.950 -1.273 1.00 91.44 142 LEU A O 1
ATOM 1131 N N . LYS A 1 143 ? -0.703 16.664 -2.435 1.00 82.62 143 LYS A N 1
ATOM 1132 C CA . LYS A 1 143 ? 0.604 16.639 -1.777 1.00 82.62 143 LYS A CA 1
ATOM 1133 C C . LYS A 1 143 ? 0.600 17.609 -0.599 1.00 82.62 143 LYS A C 1
ATOM 1135 O O . LYS A 1 143 ? 0.549 18.822 -0.801 1.00 82.62 143 LYS A O 1
ATOM 1140 N N . ILE A 1 144 ? 0.709 17.100 0.626 1.00 74.06 144 ILE A N 1
ATOM 1141 C CA . ILE A 1 144 ? 0.888 17.965 1.795 1.00 74.06 144 ILE A CA 1
ATOM 1142 C C . ILE A 1 144 ? 2.355 18.392 1.863 1.00 74.06 144 ILE A C 1
ATOM 1144 O O . ILE A 1 144 ? 3.265 17.567 1.934 1.00 74.06 144 ILE A O 1
ATOM 1148 N N . ARG A 1 145 ? 2.592 19.704 1.839 1.00 61.34 145 ARG A N 1
ATOM 1149 C CA . ARG A 1 145 ? 3.912 20.286 2.078 1.00 61.34 145 ARG A CA 1
ATOM 1150 C C . ARG A 1 145 ? 4.016 20.586 3.569 1.00 61.34 145 ARG A C 1
ATOM 1152 O O . ARG A 1 145 ? 3.492 21.597 4.027 1.00 61.34 145 ARG A O 1
ATOM 1159 N N . ILE A 1 146 ? 4.655 19.699 4.326 1.00 53.62 146 ILE A N 1
ATOM 1160 C CA . ILE A 1 146 ? 5.005 20.003 5.715 1.00 53.62 146 ILE A CA 1
ATOM 1161 C C . ILE A 1 146 ? 6.162 21.002 5.647 1.00 53.62 146 ILE A C 1
ATOM 1163 O O . ILE A 1 146 ? 7.249 20.664 5.178 1.00 53.62 146 ILE A O 1
ATOM 1167 N N . LYS A 1 147 ? 5.901 22.260 6.012 1.00 44.59 147 LYS A N 1
ATOM 1168 C CA . LYS A 1 147 ? 6.971 23.223 6.286 1.00 44.59 147 LYS A CA 1
ATOM 1169 C C . LYS A 1 147 ? 7.599 22.797 7.613 1.00 44.59 147 LYS A C 1
ATOM 1171 O O . LYS A 1 147 ? 6.918 22.862 8.634 1.00 44.59 147 LYS A O 1
ATOM 1176 N N . GLY A 1 148 ? 8.820 22.270 7.545 1.00 38.62 148 GLY A N 1
ATOM 1177 C CA . GLY A 1 148 ? 9.698 22.116 8.705 1.00 38.62 148 GLY A CA 1
ATOM 1178 C C . GLY A 1 148 ? 10.326 23.443 9.090 1.00 38.62 148 GLY A C 1
ATOM 1179 O O . GLY A 1 148 ? 10.392 24.329 8.203 1.00 38.62 148 GLY A O 1
#

Radius of gyration: 17.64 Å; chains: 1; bounding box: 46×38×52 Å

Secondary structure (DSSP, 8-state):
----------TT--HHHHHHHHHTTS-HHHHHHHHHS---S-PPPPSS--HHHHHHHHHHT--SS-TTTSSS-----SEEEE-SSSSPEEEETTSB-TTSSBGGGGHHHHS-TT---HHHHS-SS--EEES-S--TT-SEEE------

InterPro domains:
  IPR002591 Type I phosphodiesterase/nucleotide pyrophosphatase/phosphate transferase [PF01663] (19-89)
  IPR017850 Alkaline-phosphatase-like, core domain superfamily [G3DSA:3.40.720.10] (1-140)
  IPR017850 Alkaline-phosphatase-like, core domain superfamily [SSF53649] (3-127)

Foldseek 3Di:
DDDDDDDDDDPPDDLVVVVVCVVVPVCVVVVVCVVVHDDDSDDDFAPVPDDLQRLQCVFFVAHADDLVVDQHFPDDDQWDWAPPDPPIDIHHQCDQDPVRDRNLLCSCVSTRPNTDTPLRVVPDDAAEDECDSNQNNHPYYHDDDPDD

Organism: NCBI:txid412755

Sequence (148 aa):
SIKHVIFCIIDDVRSKHFYDLIERGSLPNLKKLIKSGVYSKNCITDFPSLTYPTQVSMMTGTYTGNYLEELCHGVPSFHWMGRNQVPPFLRSYNSIGSDERIQIYKLNDDLGNNCKTLFEMAGEGNTVSISQFISRGASLYLKIRIKG